Protein 7ZJC (pdb70)

Foldseek 3Di:
DAQDDQDDQDPDLDLVSLQVSLVSLVVSLVSLVVLLVVLCVVPVDVPRDDADDQDCVQQDDDSPSVSSVSSSVSSVVRCVGRVVSSNVSSVVVVD

Secondary structure (DSSP, 8-state):
--SPPPPPPPS---HHHHHHHHHHHHHHHHHHHHHHHHHHHHS--TTSPP-PPP-GGGS--S--HHHHHHHHHHHHHHHHHHHHHHHHHHHHH--

B-factor: mean 34.7, std 20.59, range [10.09, 112.03]

InterPro domains:
  IPR004248 Borrelia plasmid, OrfD [PF02999] (25-118)

Radius of gyration: 14.88 Å; Cα contacts (8 Å, |Δi|>4): 67; chains: 1; bounding box: 41×42×17 Å

GO terms:
  GO:0009279 cell outer membrane (C, EXP)

Solvent-accessible surface area: 6664 Å² total; per-residue (Å²): 246,36,35,54,162,48,28,101,72,35,175,100,74,78,94,180,18,14,38,109,8,28,52,94,0,35,71,15,2,109,102,1,10,66,52,0,57,106,11,86,107,157,61,112,82,206,76,14,40,166,41,77,109,38,69,87,85,127,25,99,151,98,114,68,68,165,8,2,97,56,4,14,50,24,1,78,84,6,1,105,121,0,58,64,50,0,72,105,2,78,121,81,75,70,197

Sequence (95 aa):
MGLPEEPSSPQESTLKALSLYEAHLSSYIMYLQTFLVKTKQKVNNKNYPEFTLFDTSKLKKDQTLKSIKTNIAALKNHIDKIKPIAMQIYKKYSK

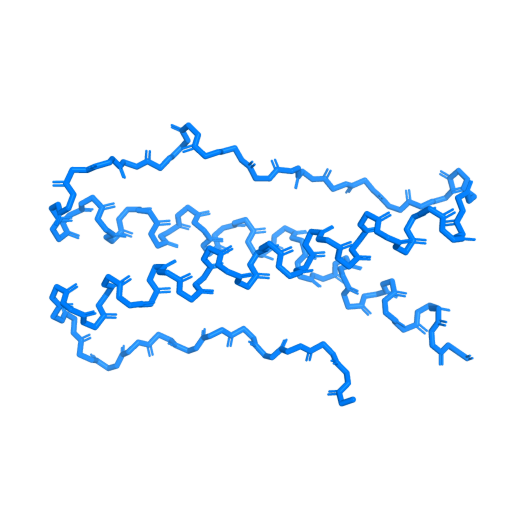Nearest PDB structures (foldseek):
  7zjc-assembly1_A-2  TM=1.010E+00  e=2.830E-13  Borreliella burgdorferi B31
  6jfl-assembly4_D  TM=4.600E-01  e=5.899E+00  Homo sapiens
  6jfl-assembly3_C  TM=4.625E-01  e=6.226E+00  Homo sapiens
  6jfm-assembly1_A  TM=4.620E-01  e=6.570E+00  Homo sapiens

Organism: Borreliella burgdorferi (strain ATCC 35210 / DSM 4680 / CIP 102532 / B31) (NCBI:txid224326)

Structure (mmCIF, N/CA/C/O backbone):
data_7ZJC
#
_entry.id   7ZJC
#
_cell.length_a   36.189
_cell.length_b   36.189
_cell.length_c   129.277
_cell.angle_alpha   90.000
_cell.angle_beta   90.000
_cell.angle_gamma   90.000
#
_symmetry.space_group_name_H-M   'P 43 21 2'
#
loop_
_entity.id
_entity.type
_entity.pdbx_description
1 polymer 'BBA14 (OrfD)'
2 water water
#
loop_
_atom_site.group_PDB
_atom_site.id
_atom_site.type_symbol
_atom_site.label_atom_id
_atom_site.label_alt_id
_atom_site.label_comp_id
_atom_site.label_asym_id
_atom_site.label_entity_id
_atom_site.label_seq_id
_atom_site.pdbx_PDB_ins_code
_atom_site.Cartn_x
_atom_site.Cartn_y
_atom_site.Cartn_z
_atom_site.occupancy
_atom_site.B_iso_or_equiv
_atom_site.auth_seq_id
_atom_site.auth_comp_id
_atom_site.auth_asym_id
_atom_site.auth_atom_id
_atom_site.pdbx_PDB_model_num
ATOM 1 N N . MET A 1 3 ? -2.616 9.655 -1.243 1.00 46.98 24 MET A N 1
ATOM 2 C CA . MET A 1 3 ? -2.372 8.345 -0.601 1.00 37.61 24 MET A CA 1
ATOM 3 C C . MET A 1 3 ? -1.701 8.545 0.774 1.00 31.68 24 MET A C 1
ATOM 4 O O . MET A 1 3 ? -1.231 7.561 1.356 1.00 38.34 24 MET A O 1
ATOM 9 N N . GLY A 1 4 ? -1.702 9.762 1.300 1.00 27.54 25 GLY A N 1
ATOM 10 C CA . GLY A 1 4 ? -1.128 10.050 2.620 1.00 24.54 25 GLY A CA 1
ATOM 11 C C . GLY A 1 4 ? 0.395 10.030 2.575 1.00 23.71 25 GLY A C 1
ATOM 12 O O . GLY A 1 4 ? 0.992 10.075 1.477 1.00 25.24 25 GLY A O 1
ATOM 13 N N . LEU A 1 5 ? 1.020 10.063 3.743 1.00 23.27 26 LEU A N 1
ATOM 14 C CA . LEU A 1 5 ? 2.497 10.031 3.773 1.00 20.59 26 LEU A CA 1
ATOM 15 C C . LEU A 1 5 ? 2.878 8.590 3.497 1.00 20.75 26 LEU A C 1
ATOM 16 O O . LEU A 1 5 ? 2.186 7.636 3.899 1.00 23.01 26 LEU A O 1
ATOM 21 N N . PRO A 1 6 ? 4.068 8.354 2.932 1.00 18.23 27 PRO A N 1
ATOM 22 C CA . PRO A 1 6 ? 4.561 7.009 2.712 1.00 20.04 27 PRO A CA 1
ATOM 23 C C . PRO A 1 6 ? 4.895 6.326 4.049 1.00 21.40 27 PRO A C 1
ATOM 24 O O . PRO A 1 6 ? 5.115 7.008 5.047 1.00 20.53 27 PRO A O 1
ATOM 28 N N . GLU A 1 7 ? 4.859 4.985 4.019 1.00 23.33 28 GLU A N 1
ATOM 29 C CA . GLU A 1 7 ? 5.184 4.202 5.230 1.00 23.44 28 GLU A CA 1
ATOM 30 C C . GLU A 1 7 ? 6.699 4.165 5.436 1.00 19.58 28 GLU A C 1
ATOM 31 O O . GLU A 1 7 ? 7.432 4.214 4.442 1.00 20.20 28 GLU A O 1
ATOM 37 N N . GLU A 1 8 ? 7.099 4.160 6.687 1.00 20.67 29 GLU A N 1
ATOM 38 C CA . GLU A 1 8 ? 8.516 3.995 7.021 1.00 19.37 29 GLU A CA 1
ATOM 39 C C . GLU A 1 8 ? 8.950 2.666 6.401 1.00 21.49 29 GLU A C 1
ATOM 40 O O . GLU A 1 8 ? 8.220 1.675 6.506 1.00 25.88 29 GLU A O 1
ATOM 46 N N . PRO A 1 9 ? 10.154 2.559 5.794 1.00 20.94 30 PRO A N 1
ATOM 47 C CA . PRO A 1 9 ? 10.623 1.306 5.230 1.00 21.87 30 PRO A CA 1
ATOM 48 C C . PRO A 1 9 ? 10.718 0.267 6.341 1.00 26.20 30 PRO A C 1
ATOM 49 O O . PRO A 1 9 ? 11.119 0.549 7.458 1.00 27.18 30 PRO A O 1
ATOM 53 N N . SER A 1 10 ? 10.453 -0.953 5.944 1.00 33.04 31 SER A N 1
ATOM 54 C CA . SER A 1 10 ? 10.590 -2.092 6.868 1.00 33.38 31 SER A CA 1
ATOM 55 C C . SER A 1 10 ? 12.008 -2.663 6.771 1.00 30.34 31 SER A C 1
ATOM 56 O O . SER A 1 10 ? 12.653 -2.641 5.682 1.00 29.08 31 SER A O 1
ATOM 59 N N . SER A 1 11 ? 12.519 -3.051 7.932 1.00 34.39 32 SER A N 1
ATOM 60 C CA . SER A 1 11 ? 13.840 -3.689 8.140 1.00 34.88 32 SER A CA 1
ATOM 61 C C . SER A 1 11 ? 13.813 -5.016 7.404 1.00 34.35 32 SER A C 1
ATOM 62 O O . SER A 1 11 ? 12.780 -5.663 7.436 1.00 38.95 32 SER A O 1
ATOM 65 N N . PRO A 1 12 ? 14.880 -5.413 6.688 1.00 33.73 33 PRO A N 1
ATOM 66 C CA . PRO A 1 12 ? 14.898 -6.696 5.993 1.00 38.64 33 PRO A CA 1
ATOM 67 C C . PRO A 1 12 ? 14.942 -7.818 7.036 1.00 36.94 33 PRO A C 1
ATOM 68 O O . PRO A 1 12 ? 15.371 -7.571 8.136 1.00 33.01 33 PRO A O 1
ATOM 72 N N . GLN A 1 13 ? 14.486 -9.018 6.680 1.00 45.44 34 GLN A N 1
ATOM 73 C CA . GLN A 1 13 ? 14.749 -10.229 7.508 1.00 46.86 34 GLN A CA 1
ATOM 74 C C . GLN A 1 13 ? 16.248 -10.541 7.455 1.00 46.19 34 GLN A C 1
ATOM 75 O O . GLN A 1 13 ? 16.832 -10.891 8.502 1.00 49.12 34 GLN A O 1
ATOM 81 N N . GLU A 1 14 ? 16.809 -10.417 6.254 1.00 48.76 35 GLU A N 1
ATOM 82 C CA . GLU A 1 14 ? 18.175 -10.801 5.824 1.00 55.21 35 GLU A CA 1
ATOM 83 C C . GLU A 1 14 ? 19.149 -9.686 6.217 1.00 55.35 35 GLU A C 1
ATOM 84 O O . GLU A 1 14 ? 18.907 -8.533 5.830 1.00 61.16 35 GLU A O 1
ATOM 90 N N . SER A 1 15 ? 20.210 -10.008 6.957 1.00 54.11 36 SER A N 1
ATOM 91 C CA . SER A 1 15 ? 21.198 -9.019 7.464 1.00 51.82 36 SER A CA 1
ATOM 92 C C . SER A 1 15 ? 22.402 -8.973 6.533 1.00 48.82 36 SER A C 1
ATOM 93 O O . SER A 1 15 ? 23.503 -8.612 6.993 1.00 55.23 36 SER A O 1
ATOM 96 N N . THR A 1 16 ? 22.196 -9.306 5.260 1.00 47.33 37 THR A N 1
ATOM 97 C CA . THR A 1 16 ? 23.234 -9.244 4.202 1.00 43.54 37 THR A CA 1
ATOM 98 C C . THR A 1 16 ? 23.627 -7.787 3.940 1.00 44.04 37 THR A C 1
ATOM 99 O O . THR A 1 16 ? 22.770 -6.871 4.135 1.00 37.58 37 THR A O 1
ATOM 103 N N . LEU A 1 17 ? 24.851 -7.573 3.473 1.00 40.94 38 LEU A N 1
ATOM 104 C CA . LEU A 1 17 ? 25.384 -6.241 3.084 1.00 44.57 38 LEU A CA 1
ATOM 105 C C . LEU A 1 17 ? 24.407 -5.529 2.136 1.00 46.69 38 LEU A C 1
ATOM 106 O O . LEU A 1 17 ? 24.212 -4.298 2.275 1.00 48.18 38 LEU A O 1
ATOM 111 N N . LYS A 1 18 ? 23.867 -6.267 1.171 1.00 40.80 39 LYS A N 1
ATOM 112 C CA . LYS A 1 18 ? 22.987 -5.721 0.102 1.00 41.98 39 LYS A CA 1
ATOM 113 C C . LYS A 1 18 ? 21.612 -5.373 0.703 1.00 35.56 39 LY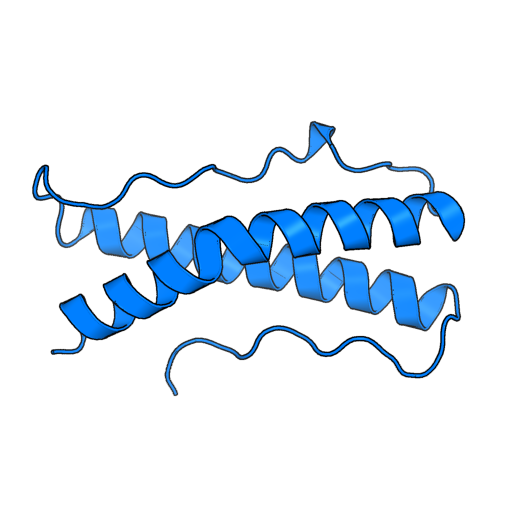S A C 1
ATOM 114 O O . LYS A 1 18 ? 21.138 -4.249 0.429 1.00 35.52 39 LYS A O 1
ATOM 120 N N . ALA A 1 19 ? 21.004 -6.257 1.504 1.00 33.22 40 ALA A N 1
ATOM 121 C CA . ALA A 1 19 ? 19.728 -5.993 2.202 1.00 34.81 40 ALA A CA 1
ATOM 122 C C . ALA A 1 19 ? 19.900 -4.739 3.080 1.00 33.62 40 ALA A C 1
ATOM 123 O O . ALA A 1 19 ? 19.075 -3.813 2.981 1.00 31.30 40 ALA A O 1
ATOM 125 N N . LEU A 1 20 ? 20.973 -4.664 3.864 1.00 31.40 41 LEU A N 1
ATOM 126 C CA . LEU A 1 20 ? 21.167 -3.532 4.801 1.00 27.99 41 LEU A CA 1
ATOM 127 C C . LEU A 1 20 ? 21.511 -2.236 4.058 1.00 30.72 41 LEU A C 1
ATOM 128 O O . LEU A 1 20 ? 21.050 -1.115 4.481 1.00 24.83 41 LEU A O 1
ATOM 133 N N . SER A 1 21 ? 22.319 -2.318 3.012 1.00 27.37 42 SER A N 1
ATOM 134 C CA . SER A 1 21 ? 22.700 -1.147 2.205 1.00 28.72 42 SER A CA 1
ATOM 135 C C . SER A 1 21 ? 21.420 -0.572 1.555 1.00 25.75 42 SER A C 1
ATOM 136 O O . SER A 1 21 ? 21.262 0.680 1.498 1.00 24.01 42 SER A O 1
ATOM 139 N N . LEU A 1 22 ? 20.544 -1.433 1.053 1.00 24.66 43 LEU A N 1
ATOM 140 C CA . LEU A 1 22 ? 19.288 -0.971 0.384 1.00 24.12 43 LEU A CA 1
ATOM 141 C C . LEU A 1 22 ? 18.447 -0.325 1.489 1.00 23.04 43 LEU A C 1
ATOM 142 O O . LEU A 1 22 ? 17.809 0.752 1.251 1.00 18.74 43 LEU A O 1
ATOM 147 N N . TYR A 1 23 ? 18.370 -0.951 2.651 1.00 20.62 44 TYR A N 1
ATOM 148 C CA . TYR A 1 23 ? 17.513 -0.434 3.761 1.00 18.68 44 TYR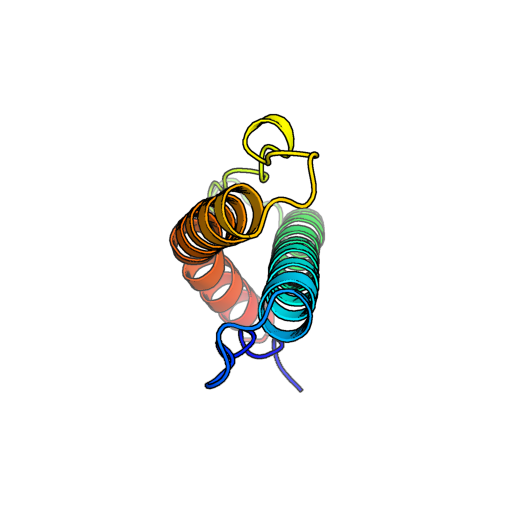 A CA 1
ATOM 149 C C . TYR A 1 23 ? 18.051 0.950 4.138 1.00 17.26 44 TYR A C 1
ATOM 150 O O . TYR A 1 23 ? 17.214 1.918 4.342 1.00 16.46 44 TYR A O 1
ATOM 159 N N . GLU A 1 24 ? 19.388 1.141 4.214 1.00 17.36 45 GLU A N 1
ATOM 160 C CA . GLU A 1 24 ? 19.976 2.457 4.549 1.00 17.04 45 GLU A CA 1
ATOM 161 C C . GLU A 1 24 ? 19.504 3.477 3.520 1.00 16.41 45 GLU A C 1
ATOM 162 O O . GLU A 1 24 ? 19.162 4.625 3.911 1.00 14.60 45 GLU A O 1
ATOM 168 N N . ALA A 1 25 ? 19.600 3.130 2.231 1.00 16.60 46 ALA A N 1
ATOM 169 C CA . ALA A 1 25 ? 19.171 4.032 1.144 1.00 15.63 46 ALA A CA 1
ATOM 170 C C . ALA A 1 25 ? 17.695 4.384 1.350 1.00 13.56 46 ALA A C 1
ATOM 171 O O . ALA A 1 25 ? 17.385 5.595 1.195 1.00 14.13 46 ALA A O 1
ATOM 173 N N . HIS A 1 26 ? 16.822 3.418 1.572 1.00 14.61 47 HIS A N 1
ATOM 174 C CA . HIS A 1 26 ? 15.372 3.720 1.780 1.00 13.36 47 HIS A CA 1
ATOM 175 C C . HIS A 1 26 ? 15.218 4.663 2.976 1.00 13.33 47 HIS A C 1
ATOM 176 O O . HIS A 1 26 ? 14.352 5.557 2.928 1.00 14.03 47 HIS A O 1
ATOM 183 N N . LEU A 1 27 ? 15.887 4.391 4.089 1.00 13.75 48 LEU A N 1
ATOM 184 C CA . LEU A 1 27 ? 15.689 5.219 5.297 1.00 11.90 48 LEU A CA 1
ATOM 185 C C . LEU A 1 27 ? 16.114 6.654 5.003 1.00 11.74 48 LEU A C 1
ATOM 186 O O . LEU A 1 27 ? 15.435 7.587 5.439 1.00 11.69 48 LEU A O 1
ATOM 191 N N . SER A 1 28 ? 17.283 6.857 4.380 1.00 12.22 49 SER A N 1
ATOM 192 C CA . SER A 1 28 ? 17.787 8.209 3.997 1.00 11.02 49 SER A CA 1
ATOM 193 C C . SER A 1 28 ? 16.714 8.900 3.139 1.00 12.16 49 SER A C 1
ATOM 194 O O . SER A 1 28 ? 16.442 10.114 3.332 1.00 12.58 49 SER A O 1
ATOM 197 N N . SER A 1 29 ? 16.166 8.154 2.188 1.00 12.08 50 SER A N 1
ATOM 198 C CA . SER A 1 29 ? 15.188 8.668 1.210 1.00 11.76 50 SER A CA 1
ATOM 199 C C . SER A 1 29 ? 13.890 9.035 1.924 1.00 11.22 50 SER A C 1
ATOM 200 O O . SER A 1 29 ? 13.326 10.129 1.615 1.00 11.56 50 SER A O 1
ATOM 203 N N . TYR A 1 30 ? 13.471 8.213 2.856 1.00 10.40 51 TYR A N 1
ATOM 204 C CA . TYR A 1 30 ? 12.237 8.436 3.629 1.00 10.45 51 TYR A CA 1
ATOM 205 C C . TYR A 1 30 ? 12.399 9.685 4.492 1.00 10.29 51 TYR A C 1
ATOM 206 O O . TYR A 1 30 ? 11.473 10.556 4.580 1.00 11.03 51 TYR A O 1
ATOM 215 N N . ILE A 1 31 ? 13.565 9.817 5.151 1.00 11.26 52 ILE A N 1
ATOM 216 C CA . ILE A 1 31 ? 13.855 11.050 5.931 1.00 10.65 52 ILE A CA 1
ATOM 217 C C . ILE A 1 31 ? 13.717 12.256 5.005 1.00 12.01 52 ILE A C 1
ATOM 218 O O . ILE A 1 31 ? 13.153 13.259 5.417 1.00 13.04 52 ILE A O 1
ATOM 223 N N . MET A 1 32 ? 14.288 12.219 3.810 1.00 10.99 53 MET A N 1
ATOM 224 C CA . MET A 1 32 ? 14.271 13.377 2.910 1.00 13.09 53 MET A CA 1
ATOM 225 C C . MET A 1 32 ? 12.821 13.645 2.487 1.00 11.72 53 MET A C 1
ATOM 226 O O . MET A 1 32 ? 12.474 14.833 2.312 1.00 12.63 53 MET A O 1
ATOM 231 N N . TYR A 1 33 ? 12.011 12.633 2.274 1.00 10.45 54 TYR A N 1
ATOM 232 C CA . TYR A 1 33 ? 10.563 12.856 1.985 1.00 10.22 54 TYR A CA 1
ATOM 233 C C . TYR A 1 33 ? 9.938 13.630 3.145 1.00 11.30 54 TYR A C 1
ATOM 234 O O . TYR A 1 33 ? 9.340 14.683 2.914 1.00 11.72 54 TYR A O 1
ATOM 243 N N . LEU A 1 34 ? 10.092 13.142 4.371 1.00 12.38 55 LEU A N 1
ATOM 244 C CA . LEU A 1 34 ? 9.458 13.782 5.553 1.00 11.29 55 LEU A CA 1
ATOM 245 C C . LEU A 1 34 ? 9.978 15.195 5.737 1.00 12.36 55 LEU A C 1
ATOM 246 O O . LEU A 1 34 ? 9.184 16.092 6.050 1.00 12.98 55 LEU A O 1
ATOM 251 N N . GLN A 1 35 ? 11.289 15.394 5.629 1.00 12.62 56 GLN A N 1
ATOM 252 C CA . GLN A 1 35 ? 11.872 16.739 5.832 1.00 13.95 56 GLN A CA 1
ATOM 253 C C . GLN A 1 35 ? 11.297 17.687 4.781 1.00 13.52 56 GLN A C 1
ATOM 254 O O . GLN A 1 35 ? 10.958 18.842 5.112 1.00 15.10 56 GLN A O 1
ATOM 260 N N . THR A 1 36 ? 11.211 17.269 3.521 1.00 11.87 57 THR A N 1
ATOM 261 C CA . THR A 1 36 ? 10.744 18.108 2.424 1.00 12.60 57 THR A CA 1
ATOM 262 C C . THR A 1 36 ? 9.284 18.457 2.717 1.00 12.20 57 THR A C 1
ATOM 263 O O . THR A 1 36 ? 8.892 19.625 2.597 1.00 13.68 57 THR A O 1
ATOM 267 N N . PHE A 1 37 ? 8.535 17.476 3.185 1.00 11.84 58 PHE A N 1
ATOM 268 C CA . PHE A 1 37 ? 7.078 17.651 3.429 1.00 12.96 58 PHE A CA 1
ATOM 269 C C . PHE A 1 37 ? 6.941 18.718 4.539 1.00 14.83 58 PHE A C 1
ATOM 270 O O . PHE A 1 37 ? 6.116 19.634 4.439 1.00 16.13 58 PHE A O 1
ATOM 278 N N . LEU A 1 38 ? 7.746 18.603 5.586 1.00 13.61 59 LEU A N 1
ATOM 279 C CA . LEU A 1 38 ? 7.728 19.542 6.750 1.00 14.17 59 LEU A CA 1
ATOM 280 C C . LEU A 1 38 ? 8.125 20.937 6.274 1.00 16.89 59 LEU A C 1
ATOM 281 O O . LEU A 1 38 ? 7.421 21.904 6.640 1.00 19.45 59 LEU A O 1
ATOM 286 N N . VAL A 1 39 ? 9.182 21.064 5.475 1.00 17.29 60 VAL A N 1
ATOM 287 C CA . VAL A 1 39 ? 9.670 22.388 5.005 1.00 19.39 60 VAL A CA 1
ATOM 288 C C . VAL A 1 39 ? 8.597 22.993 4.098 1.00 21.45 60 VAL A C 1
ATOM 289 O O . VAL A 1 39 ? 8.312 24.217 4.283 1.00 24.33 60 VAL A O 1
ATOM 293 N N . LYS A 1 40 ? 8.012 22.252 3.159 1.00 19.94 61 LYS A N 1
ATOM 294 C CA . LYS A 1 40 ? 7.037 22.801 2.181 1.00 20.41 61 LYS A CA 1
ATOM 295 C C . LYS A 1 40 ? 5.760 23.183 2.928 1.00 25.58 61 LYS A C 1
ATOM 296 O O . LYS A 1 40 ? 5.172 24.268 2.587 1.00 25.19 61 LYS A O 1
ATOM 302 N N . THR A 1 41 ? 5.387 22.446 3.966 1.00 21.91 62 THR A N 1
ATOM 303 C CA . THR A 1 41 ? 4.120 22.699 4.697 1.00 24.25 62 THR A CA 1
ATOM 304 C C . THR A 1 41 ? 4.346 23.932 5.572 1.00 29.61 62 THR A C 1
ATOM 305 O O . THR A 1 41 ? 3.428 24.783 5.582 1.00 33.52 62 THR A O 1
ATOM 309 N N . LYS A 1 42 ? 5.535 24.126 6.147 1.00 30.22 63 LYS A N 1
ATOM 310 C CA . LYS A 1 42 ? 5.881 25.373 6.898 1.00 35.24 63 LYS A CA 1
ATOM 311 C C . LYS A 1 42 ? 5.747 26.593 5.995 1.00 41.17 63 LYS A C 1
ATOM 312 O O . LYS A 1 42 ? 5.290 27.647 6.493 1.00 40.62 63 LYS A O 1
ATOM 318 N N . GLN A 1 43 ? 6.170 26.488 4.735 1.00 39.44 64 GLN A N 1
ATOM 319 C CA . GLN A 1 43 ? 6.150 27.629 3.769 1.00 43.18 64 GLN A CA 1
ATOM 320 C C . GLN A 1 43 ? 4.704 28.090 3.539 1.00 47.61 64 GLN A C 1
ATOM 321 O O . GLN A 1 43 ? 4.493 29.308 3.420 1.00 56.61 64 GLN A O 1
ATOM 327 N N . LYS A 1 44 ? 3.753 27.159 3.485 1.00 50.97 65 LYS A N 1
ATOM 328 C CA . LYS A 1 44 ? 2.336 27.400 3.099 1.00 54.87 65 LYS A CA 1
ATOM 329 C C . LYS A 1 44 ? 1.546 27.941 4.297 1.00 64.22 65 LYS A C 1
ATOM 330 O O . LYS A 1 44 ? 0.704 28.837 4.077 1.00 70.27 65 LYS A O 1
ATOM 336 N N . VAL A 1 45 ? 1.773 27.398 5.499 1.00 68.28 66 VAL A N 1
ATOM 337 C CA . VAL A 1 45 ? 1.222 27.936 6.781 1.00 77.87 66 VAL A CA 1
ATOM 338 C C . VAL A 1 45 ? 2.393 28.188 7.737 1.00 88.60 66 VAL A C 1
ATOM 339 O O . VAL A 1 45 ? 2.841 27.217 8.394 1.00 90.30 66 VAL A O 1
ATOM 343 N N . ASN A 1 46 ? 2.871 29.439 7.796 1.00 95.57 67 ASN A N 1
ATOM 344 C CA . ASN A 1 46 ? 4.051 29.857 8.607 1.00 104.50 67 ASN A CA 1
ATOM 345 C C . ASN A 1 46 ? 3.589 30.737 9.775 1.00 104.93 67 ASN A C 1
ATOM 346 O O . ASN A 1 46 ? 4.162 31.830 9.967 1.00 103.10 67 ASN A O 1
ATOM 351 N N . ASN A 1 47 ? 2.597 30.266 10.534 1.00 104.47 68 ASN A N 1
ATOM 352 C CA . ASN A 1 47 ? 2.279 30.790 11.887 1.00 104.09 68 ASN A CA 1
ATOM 353 C C . ASN A 1 47 ? 3.450 30.422 12.808 1.00 103.44 68 ASN A C 1
ATOM 354 O O . ASN A 1 47 ? 4.077 29.361 12.576 1.00 98.18 68 ASN A O 1
ATOM 359 N N . LYS A 1 48 ? 3.738 31.272 13.801 1.00 100.56 69 LYS A N 1
ATOM 360 C CA . LYS A 1 48 ? 4.850 31.102 14.778 1.00 94.79 69 LYS A CA 1
ATOM 361 C C . LYS A 1 48 ? 4.677 29.793 15.561 1.00 90.55 69 LYS A C 1
ATOM 362 O O . LYS A 1 48 ? 5.659 29.365 16.192 1.00 90.14 69 LYS A O 1
ATOM 368 N N . ASN A 1 49 ? 3.476 29.198 15.541 1.00 86.12 70 ASN A N 1
ATOM 369 C CA . ASN A 1 49 ? 3.157 27.928 16.249 1.00 82.49 70 ASN A CA 1
ATOM 370 C C . ASN A 1 49 ? 3.883 26.749 15.585 1.00 72.59 70 ASN A C 1
ATOM 371 O O . ASN A 1 49 ? 4.070 25.743 16.291 1.00 71.90 70 ASN A O 1
ATOM 376 N N . TYR A 1 50 ? 4.255 26.851 14.296 1.00 65.78 71 TYR A N 1
ATOM 377 C CA . TYR A 1 50 ? 4.778 25.712 13.487 1.00 57.54 71 TYR A CA 1
ATOM 378 C C . TYR A 1 50 ? 5.867 24.996 14.281 1.00 57.06 71 TYR A C 1
ATOM 379 O O . TYR A 1 50 ? 6.818 25.639 14.729 1.00 55.53 71 TYR A O 1
ATOM 388 N N . PRO A 1 51 ? 5.746 23.661 14.501 1.00 59.77 72 PRO A N 1
ATOM 389 C CA . PRO A 1 51 ? 6.714 22.908 15.307 1.00 58.81 72 PRO A CA 1
ATOM 390 C C . PRO A 1 51 ? 8.168 22.986 14.804 1.00 62.80 72 PRO A C 1
ATOM 391 O O . PRO A 1 51 ? 8.411 23.274 13.624 1.00 64.05 72 PRO A O 1
ATOM 395 N N . GLU A 1 52 ? 9.099 22.734 15.729 1.00 57.70 73 GLU A N 1
ATOM 396 C CA . GLU A 1 52 ? 10.570 22.840 15.539 1.00 58.59 73 GLU A CA 1
ATOM 397 C C . GLU A 1 52 ? 11.088 21.446 15.183 1.00 54.15 73 GLU A C 1
ATOM 398 O O . GLU A 1 52 ? 10.741 20.504 15.918 1.00 55.35 73 GLU A O 1
ATOM 404 N N . PHE A 1 53 ? 11.851 21.288 14.098 1.00 49.34 74 PHE A N 1
ATOM 405 C CA . PHE A 1 53 ? 12.416 19.954 13.758 1.00 48.05 74 PHE A CA 1
ATOM 406 C C . PHE A 1 53 ? 13.911 20.097 13.488 1.00 46.05 74 PHE A C 1
ATOM 407 O O . PHE A 1 53 ? 14.357 21.157 13.056 1.00 43.89 74 PHE A O 1
ATOM 415 N N . THR A 1 54 ? 14.654 19.038 13.812 1.00 50.90 75 THR A N 1
ATOM 416 C CA . THR A 1 54 ? 16.086 18.853 13.463 1.00 44.56 75 THR A CA 1
ATOM 417 C C . THR A 1 54 ? 16.174 18.462 11.985 1.00 35.15 75 THR A C 1
ATOM 418 O O . THR A 1 54 ? 15.486 17.490 11.622 1.00 34.36 75 THR A O 1
ATOM 422 N N . LEU A 1 55 ? 16.948 19.195 11.179 1.00 36.43 76 LEU A N 1
ATOM 423 C CA . LEU A 1 55 ? 17.359 18.744 9.825 1.00 33.24 76 LEU A CA 1
ATOM 424 C C . LEU A 1 55 ? 18.458 17.696 10.008 1.00 33.17 76 LEU A C 1
ATOM 425 O O . LEU A 1 55 ? 19.353 17.906 10.842 1.00 32.47 76 LEU A O 1
ATOM 430 N N . PHE A 1 56 ? 18.395 16.601 9.261 1.00 26.13 77 PHE A N 1
ATOM 431 C CA . PHE A 1 56 ? 19.335 15.481 9.499 1.00 28.03 77 PHE A CA 1
ATOM 432 C C . PHE A 1 56 ? 20.727 15.958 9.099 1.00 28.00 77 PHE A C 1
ATOM 433 O O . PHE A 1 56 ? 20.850 16.707 8.114 1.00 26.59 77 PHE A O 1
ATOM 441 N N . ASP A 1 57 ? 21.678 15.615 9.953 1.00 30.38 78 ASP A N 1
ATOM 442 C CA . ASP A 1 57 ? 23.118 15.981 9.825 1.00 29.95 78 ASP A CA 1
ATOM 443 C C . ASP A 1 57 ? 23.838 14.787 9.182 1.00 28.96 78 ASP A C 1
ATOM 444 O O . ASP A 1 57 ? 24.135 13.802 9.905 1.00 28.54 78 ASP A O 1
ATOM 449 N N . THR A 1 58 ? 24.140 14.856 7.890 1.00 30.72 79 THR A N 1
ATOM 450 C CA . THR A 1 58 ? 24.765 13.727 7.159 1.00 33.69 79 THR A CA 1
ATOM 451 C C . THR A 1 58 ? 26.218 13.498 7.626 1.00 27.91 79 THR A C 1
ATOM 452 O O . THR A 1 58 ? 26.752 12.391 7.353 1.00 31.36 79 THR A O 1
ATOM 456 N N . SER A 1 59 ? 26.792 14.415 8.403 1.00 31.78 80 SER A N 1
ATOM 457 C CA . SER A 1 59 ? 28.145 14.226 8.991 1.00 32.35 80 SER A CA 1
ATOM 458 C C . SER A 1 59 ? 28.113 13.106 10.043 1.00 30.01 80 SER A C 1
ATOM 459 O O . SER A 1 59 ? 29.156 12.554 10.365 1.00 32.66 80 SER A O 1
ATOM 462 N N . LYS A 1 60 ? 26.932 12.700 10.522 1.00 29.59 81 LYS A N 1
ATOM 463 C CA . LYS A 1 60 ? 26.786 11.573 11.485 1.00 29.43 81 LYS A CA 1
ATOM 464 C C . LYS A 1 60 ? 26.752 10.214 10.764 1.00 29.76 81 LYS A C 1
ATOM 465 O O . LYS A 1 60 ? 26.541 9.147 11.445 1.00 32.77 81 LYS A O 1
ATOM 471 N N . LEU A 1 61 ? 26.925 10.224 9.439 1.00 29.39 82 LEU A N 1
ATOM 472 C CA . LEU A 1 61 ? 26.868 9.009 8.617 1.00 27.39 82 LEU A CA 1
ATOM 473 C C . LEU A 1 61 ? 28.304 8.618 8.223 1.00 30.55 82 LEU A C 1
ATOM 474 O O . LEU A 1 61 ? 29.063 9.514 7.831 1.00 34.17 82 LEU A O 1
ATOM 479 N N . LYS A 1 62 ? 28.627 7.336 8.368 1.00 30.95 83 LYS A N 1
ATOM 480 C CA . LYS A 1 62 ? 2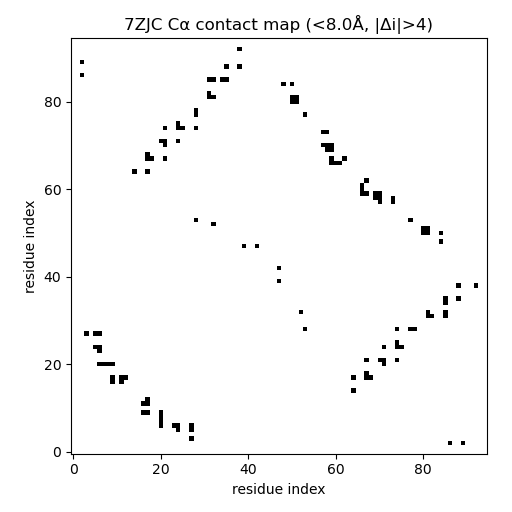9.941 6.738 7.999 1.00 31.11 83 LYS A CA 1
ATOM 481 C C . LYS A 1 62 ? 29.927 6.573 6.487 1.00 35.62 83 LYS A C 1
ATOM 482 O O . LYS A 1 62 ? 28.865 6.244 5.973 1.00 31.19 83 LYS A O 1
ATOM 488 N N . LYS A 1 63 ? 31.058 6.729 5.793 1.00 38.31 84 LYS A N 1
ATOM 489 C CA . LYS A 1 63 ? 31.057 6.701 4.304 1.00 41.98 84 LYS A CA 1
ATOM 490 C C . LYS A 1 63 ? 31.754 5.458 3.730 1.00 46.28 84 LYS A C 1
ATOM 491 O O . LYS A 1 63 ? 32.039 5.499 2.533 1.00 51.38 84 LYS A O 1
ATOM 497 N N . ASP A 1 64 ? 32.000 4.387 4.491 1.00 49.43 85 ASP A N 1
ATOM 498 C CA . ASP A 1 64 ? 33.038 3.391 4.092 1.00 54.04 85 ASP A CA 1
ATOM 499 C C . ASP A 1 64 ? 32.480 2.010 3.719 1.00 55.92 85 ASP A C 1
ATOM 500 O O . ASP A 1 64 ? 33.323 1.140 3.450 1.00 59.94 85 ASP A O 1
ATOM 505 N N . GLN A 1 65 ? 31.160 1.797 3.682 1.00 54.02 86 GLN A N 1
ATOM 506 C CA . GLN A 1 65 ? 30.517 0.592 3.070 1.00 58.00 86 GLN A CA 1
ATOM 507 C C . GLN A 1 65 ? 30.689 -0.673 3.919 1.00 56.50 86 GLN A C 1
ATOM 508 O O . GLN A 1 65 ? 30.126 -1.705 3.511 1.00 61.26 86 GLN A O 1
ATOM 514 N N . THR A 1 66 ? 31.402 -0.607 5.044 1.00 49.67 87 THR A N 1
ATOM 515 C CA . THR A 1 66 ? 31.526 -1.712 6.026 1.00 53.48 87 THR A CA 1
ATOM 516 C C . THR A 1 66 ? 30.116 -2.122 6.466 1.00 53.06 87 THR A C 1
ATOM 517 O O . THR A 1 66 ? 29.296 -1.215 6.677 1.00 46.92 87 THR A O 1
ATOM 521 N N . LEU A 1 67 ? 29.838 -3.423 6.584 1.00 47.20 88 LEU A N 1
ATOM 522 C CA . LEU A 1 67 ? 28.594 -3.932 7.221 1.00 46.22 88 LEU A CA 1
ATOM 523 C C . LEU A 1 67 ? 28.419 -3.222 8.571 1.00 42.79 88 LEU A C 1
ATOM 524 O O . LEU A 1 67 ? 27.294 -2.779 8.908 1.00 38.34 88 LEU A O 1
ATOM 529 N N . LYS A 1 68 ? 29.507 -3.083 9.315 1.00 38.24 89 LYS A N 1
ATOM 530 C CA . LYS A 1 68 ? 29.505 -2.384 10.627 1.00 37.71 89 LYS A CA 1
ATOM 531 C C . LYS A 1 68 ? 29.065 -0.919 10.478 1.00 36.21 89 LYS A C 1
ATOM 532 O O . LYS A 1 68 ? 28.285 -0.440 11.318 1.00 36.16 89 LYS A O 1
ATOM 538 N N . SER A 1 69 ? 29.608 -0.192 9.514 1.00 32.31 90 SER A N 1
ATOM 539 C CA . SER A 1 69 ? 29.305 1.245 9.324 1.00 34.64 90 SER A CA 1
ATOM 540 C C . SER A 1 69 ? 27.865 1.390 8.799 1.00 28.02 90 SER A C 1
ATOM 541 O O . SER A 1 69 ? 27.227 2.438 9.135 1.00 30.95 90 SER A O 1
ATOM 544 N N . ILE A 1 70 ? 27.390 0.437 7.995 1.00 30.48 91 ILE A N 1
ATOM 545 C CA . ILE A 1 70 ? 26.004 0.471 7.436 1.00 28.76 91 ILE A CA 1
ATOM 546 C C . ILE A 1 70 ? 25.014 0.289 8.591 1.00 29.59 91 ILE A C 1
ATOM 547 O O . ILE A 1 70 ? 24.028 1.097 8.724 1.00 24.89 91 ILE A O 1
ATOM 552 N N . LYS A 1 71 ? 25.232 -0.737 9.416 1.00 26.90 92 LYS A N 1
ATOM 553 C CA . LYS A 1 71 ? 24.403 -0.983 10.612 1.00 27.73 92 LYS A CA 1
ATOM 554 C C . LYS A 1 71 ? 24.419 0.271 11.504 1.00 22.07 92 LYS A C 1
ATOM 555 O O . LYS A 1 71 ? 23.359 0.644 12.037 1.00 24.94 92 LYS A O 1
ATOM 561 N N . THR A 1 72 ? 25.547 0.942 11.693 1.00 25.38 93 THR A N 1
ATOM 562 C CA . THR A 1 72 ? 25.642 2.166 12.52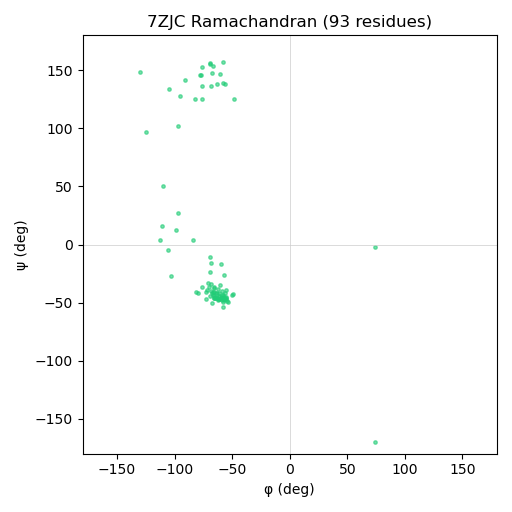7 1.00 21.03 93 THR A CA 1
ATOM 563 C C . THR A 1 72 ? 24.828 3.330 11.918 1.00 22.08 93 THR A C 1
ATOM 564 O O . THR A 1 72 ? 24.097 4.030 12.639 1.00 20.99 93 THR A O 1
ATOM 568 N N . ASN A 1 73 ? 24.964 3.537 10.622 1.00 19.20 94 ASN A N 1
ATOM 569 C CA . ASN A 1 73 ? 24.135 4.532 9.889 1.00 17.86 94 ASN A CA 1
ATOM 570 C C . ASN A 1 73 ? 22.646 4.214 10.059 1.00 16.05 94 ASN A C 1
ATOM 571 O O . ASN A 1 73 ? 21.824 5.223 10.247 1.00 16.53 94 ASN A O 1
ATOM 576 N N . ILE A 1 74 ? 22.252 2.953 9.911 1.00 14.70 95 ILE A N 1
ATOM 577 C CA . ILE A 1 74 ? 20.805 2.549 10.064 1.00 16.79 95 ILE A CA 1
ATOM 578 C C . ILE A 1 74 ? 20.337 3.055 11.431 1.00 16.81 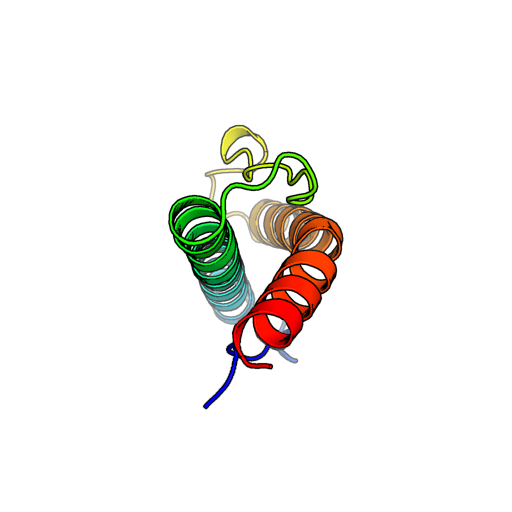95 ILE A C 1
ATOM 579 O O . ILE A 1 74 ? 19.215 3.617 11.601 1.00 15.62 95 ILE A O 1
ATOM 584 N N . ALA A 1 75 ? 21.102 2.787 12.491 1.00 16.89 96 ALA A N 1
ATOM 585 C CA . ALA A 1 75 ? 20.732 3.254 13.834 1.00 17.00 96 ALA A CA 1
ATOM 586 C C . ALA A 1 75 ? 20.505 4.752 13.869 1.00 14.93 96 ALA A C 1
ATOM 587 O O . ALA A 1 75 ? 19.504 5.190 14.439 1.00 17.09 96 ALA A O 1
ATOM 589 N N . ALA A 1 76 ? 21.441 5.529 13.309 1.00 13.89 97 ALA A N 1
ATOM 590 C CA . ALA A 1 76 ? 21.385 6.988 13.304 1.00 14.09 97 ALA A CA 1
ATOM 591 C C . ALA A 1 76 ? 20.135 7.454 12.541 1.00 15.16 97 ALA A C 1
ATOM 592 O O . ALA A 1 76 ? 19.477 8.373 13.015 1.00 15.44 97 ALA A O 1
ATOM 594 N N . LEU A 1 77 ? 19.918 6.873 11.384 1.00 15.90 98 LEU A N 1
ATOM 595 C CA . LEU A 1 77 ? 18.701 7.256 10.600 1.00 14.16 98 LEU A CA 1
ATOM 596 C C . LEU A 1 77 ? 17.451 6.898 11.390 1.00 14.54 98 LEU A C 1
ATOM 597 O O . LEU A 1 77 ? 16.507 7.787 11.353 1.00 15.58 98 LEU A O 1
ATOM 602 N N . LYS A 1 78 ? 17.345 5.689 11.951 1.00 15.75 99 LYS A N 1
ATOM 603 C CA . LYS A 1 78 ? 16.124 5.300 12.723 1.00 15.31 99 LYS A CA 1
ATOM 604 C C . LYS A 1 78 ? 15.922 6.280 13.864 1.00 15.31 99 LYS A C 1
ATOM 605 O O . LYS A 1 78 ? 14.767 6.664 14.195 1.00 16.55 99 LYS A O 1
ATOM 611 N N . ASN A 1 79 ? 16.996 6.661 14.589 1.00 15.38 100 ASN A N 1
ATOM 612 C CA . ASN A 1 79 ? 16.838 7.627 15.709 1.00 16.38 100 ASN A CA 1
ATOM 613 C C . ASN A 1 79 ? 16.287 8.972 15.207 1.00 15.66 100 ASN A C 1
ATOM 614 O O . ASN A 1 79 ? 15.428 9.592 15.877 1.00 17.36 100 ASN A O 1
ATOM 619 N N . HIS A 1 80 ? 16.655 9.409 13.999 1.00 14.28 101 HIS A N 1
ATOM 620 C CA . HIS A 1 80 ? 16.207 10.688 13.446 1.00 14.22 101 HIS A CA 1
ATOM 621 C C . HIS A 1 80 ? 14.730 10.557 13.052 1.00 14.64 101 HIS A C 1
ATOM 622 O O . HIS A 1 80 ? 13.976 11.495 13.312 1.00 14.72 101 HIS A O 1
ATOM 629 N N . ILE A 1 81 ? 14.370 9.440 12.470 1.00 14.94 102 ILE A N 1
ATOM 630 C CA . ILE A 1 81 ? 12.944 9.181 12.110 1.00 14.02 102 ILE A CA 1
ATOM 631 C C . ILE A 1 81 ? 12.110 9.329 13.372 1.00 14.49 102 ILE A C 1
ATOM 632 O O . ILE A 1 81 ? 11.012 9.917 13.306 1.00 14.68 102 ILE A O 1
ATOM 637 N N . ASP A 1 82 ? 12.548 8.739 14.470 1.00 16.05 103 ASP A N 1
ATOM 638 C CA . ASP A 1 82 ? 11.771 8.821 15.723 1.00 17.08 103 ASP A CA 1
ATOM 639 C C . ASP A 1 82 ? 11.539 10.263 16.138 1.00 17.71 103 ASP A C 1
ATOM 640 O O . ASP A 1 82 ? 10.561 10.521 16.829 1.00 21.47 103 ASP A O 1
ATOM 645 N N . LYS A 1 83 ? 12.392 11.206 15.762 1.00 15.32 104 LYS A N 1
ATOM 646 C CA . LYS A 1 83 ? 12.259 12.646 16.070 1.00 15.95 104 LYS A CA 1
ATOM 647 C C . LYS A 1 83 ? 11.265 13.312 15.135 1.00 17.57 104 LYS A C 1
ATOM 648 O O . LYS A 1 83 ? 10.494 14.193 15.611 1.00 20.91 104 LYS A O 1
ATOM 654 N N . ILE A 1 84 ? 11.281 12.984 13.843 1.00 13.99 105 ILE A N 1
ATOM 655 C CA . ILE A 1 84 ? 10.538 13.800 12.857 1.00 14.56 105 ILE A CA 1
ATOM 656 C C . ILE A 1 84 ? 9.218 13.158 12.403 1.00 14.50 105 ILE A C 1
ATOM 657 O O . ILE A 1 84 ? 8.356 13.890 11.951 1.00 15.14 105 ILE A O 1
ATOM 662 N N . LYS A 1 85 ? 9.088 11.860 12.431 1.00 13.72 106 LYS A N 1
ATOM 663 C CA . LYS A 1 85 ? 7.870 11.162 11.907 1.00 13.47 106 LYS A CA 1
ATOM 664 C C . LYS A 1 85 ? 6.643 11.659 12.661 1.00 15.05 106 LYS A C 1
ATOM 665 O O . LYS A 1 85 ? 5.642 11.971 12.000 1.00 15.44 106 LYS A O 1
ATOM 671 N N . PRO A 1 86 ? 6.669 11.791 14.001 1.00 16.13 107 PRO A N 1
ATOM 672 C CA . PRO A 1 86 ? 5.423 12.190 14.657 1.00 16.57 107 PRO A CA 1
ATOM 673 C C . PRO A 1 86 ? 5.027 13.599 14.261 1.00 14.62 107 PRO A C 1
ATOM 674 O O . PRO A 1 86 ? 3.787 13.880 14.131 1.00 15.37 107 PRO A O 1
ATOM 678 N N . ILE A 1 87 ? 5.978 14.487 14.088 1.00 14.56 108 ILE A N 1
ATOM 679 C CA . ILE A 1 87 ? 5.763 15.890 13.695 1.00 16.72 108 ILE A CA 1
ATOM 680 C C . ILE A 1 87 ? 5.193 15.901 12.263 1.00 16.73 108 ILE A C 1
ATOM 681 O O . ILE A 1 87 ? 4.222 16.639 11.972 1.00 16.84 108 ILE A O 1
ATOM 686 N N . ALA A 1 88 ? 5.785 15.125 11.352 1.00 14.22 109 ALA A N 1
ATOM 687 C CA . ALA A 1 88 ? 5.316 15.095 9.961 1.00 14.33 109 ALA A CA 1
ATOM 688 C C . ALA A 1 88 ? 3.854 14.660 9.944 1.00 14.18 109 ALA A C 1
ATOM 689 O O . ALA A 1 88 ? 3.089 15.223 9.183 1.00 16.04 109 ALA A O 1
ATOM 691 N N . MET A 1 89 ? 3.535 13.640 10.733 1.00 14.66 110 MET A N 1
ATOM 692 C CA . MET A 1 89 ? 2.173 13.041 10.707 1.00 17.43 110 MET A CA 1
ATOM 693 C C . MET A 1 89 ? 1.178 14.051 11.275 1.00 17.96 110 MET A C 1
ATOM 694 O O . MET A 1 89 ? 0.081 14.215 10.658 1.00 18.97 110 MET A O 1
ATOM 699 N N . GLN A 1 90 ? 1.533 14.773 12.330 1.00 18.21 111 GLN A N 1
ATOM 700 C CA . GLN A 1 90 ? 0.661 15.837 12.893 1.00 18.70 111 GLN A CA 1
ATOM 701 C C . GLN A 1 90 ? 0.477 16.996 11.915 1.00 20.24 111 GLN A C 1
ATOM 702 O O . GLN A 1 90 ? -0.660 17.490 11.756 1.00 21.25 111 GLN A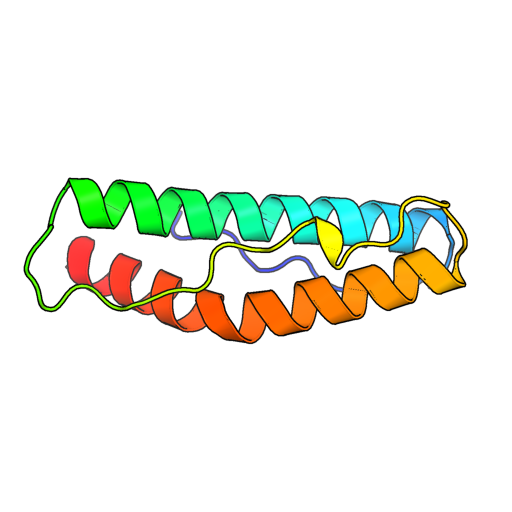 O 1
ATOM 708 N N . ILE A 1 91 ? 1.514 17.417 11.208 1.00 17.76 112 ILE A N 1
ATOM 709 C CA . ILE A 1 91 ? 1.353 18.551 10.269 1.00 19.36 112 ILE A CA 1
ATOM 710 C C . ILE A 1 91 ? 0.510 18.116 9.083 1.00 18.83 112 ILE A C 1
ATOM 711 O O . ILE A 1 91 ? -0.292 18.938 8.586 1.00 21.86 112 ILE A O 1
ATOM 716 N N . TYR A 1 92 ? 0.643 16.876 8.614 1.00 16.96 113 TYR A N 1
ATOM 717 C CA . TYR A 1 92 ? -0.145 16.307 7.509 1.00 19.46 113 TYR A CA 1
ATOM 718 C C . TYR A 1 92 ? -1.628 16.418 7.910 1.00 20.28 113 TYR A C 1
ATOM 719 O O . TYR A 1 92 ? -2.459 16.865 7.107 1.00 23.39 113 TYR A O 1
ATOM 728 N N . LYS A 1 93 ? -1.942 16.016 9.148 1.00 21.42 114 LYS A N 1
ATOM 729 C CA . LYS A 1 93 ? -3.375 16.012 9.550 1.00 22.80 114 LYS A CA 1
ATOM 730 C C . LYS A 1 93 ? -3.868 17.435 9.661 1.00 27.85 114 LYS A C 1
ATOM 731 O O . LYS A 1 93 ? -5.035 17.690 9.237 1.00 30.52 114 LYS A O 1
ATOM 737 N N . LYS A 1 94 ? -3.062 18.293 10.285 1.00 29.49 115 LYS A N 1
ATOM 738 C CA . LYS A 1 94 ? -3.418 19.697 10.602 1.00 34.53 115 LYS A CA 1
ATOM 739 C C . LYS A 1 94 ? -3.821 20.361 9.292 1.00 36.19 115 LYS A C 1
ATOM 740 O O . LYS A 1 94 ? -4.802 21.118 9.298 1.00 39.01 115 LYS A O 1
ATOM 746 N N . TYR A 1 95 ? -3.131 20.065 8.194 1.00 36.54 116 TYR A N 1
ATOM 747 C CA . TYR A 1 95 ? -3.276 20.840 6.940 1.00 41.96 116 TYR A CA 1
ATOM 748 C C . TYR A 1 95 ? -4.074 20.063 5.893 1.00 48.89 116 TYR A C 1
ATOM 749 O O . TYR A 1 95 ? -4.403 20.698 4.880 1.00 57.56 116 TYR A O 1
ATOM 758 N N . SER A 1 96 ? -4.457 18.805 6.151 1.00 45.06 117 SER A N 1
ATOM 759 C CA . SER A 1 96 ? -5.436 18.047 5.326 1.00 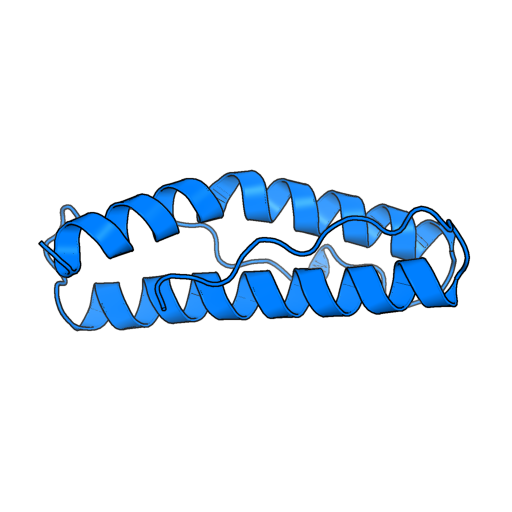48.16 117 SER A CA 1
ATOM 760 C C . SER A 1 96 ? -6.825 18.082 5.979 1.00 49.88 117 SER A C 1
ATOM 761 O O . SER A 1 96 ? -7.704 17.305 5.557 1.00 52.92 117 SER A O 1
ATOM 764 N N . LYS A 1 97 ? -7.015 18.948 6.975 1.00 53.14 118 LYS A N 1
ATOM 765 C CA . LYS A 1 97 ? -8.232 18.994 7.826 1.00 56.60 118 LYS A CA 1
ATOM 766 C C . LYS A 1 97 ? -9.433 19.483 7.009 1.00 60.06 118 LYS A C 1
ATOM 767 O O . LYS A 1 97 ? -9.248 20.102 5.964 1.00 65.00 118 LYS A O 1
#